Protein AF-A0A7W9UVD1-F1 (afdb_monomer)

Structure (mmCIF, N/CA/C/O backbone):
data_AF-A0A7W9UVD1-F1
#
_entry.id   AF-A0A7W9UVD1-F1
#
loop_
_atom_site.group_PDB
_atom_site.id
_atom_site.type_symbol
_atom_site.label_atom_id
_atom_site.label_alt_id
_atom_site.label_comp_id
_atom_site.label_asym_id
_atom_site.label_entity_id
_atom_site.label_seq_id
_atom_site.pdbx_PDB_ins_code
_atom_site.Cartn_x
_atom_site.Cartn_y
_atom_site.Cartn_z
_atom_site.occupancy
_atom_site.B_iso_or_equiv
_atom_site.auth_seq_id
_atom_site.auth_comp_id
_atom_site.auth_asym_id
_atom_site.auth_atom_id
_atom_site.pdbx_PDB_model_num
ATOM 1 N N . MET A 1 1 ? -2.215 15.980 6.845 1.00 53.84 1 MET A N 1
ATOM 2 C CA . MET A 1 1 ? -1.780 15.835 5.440 1.00 53.84 1 MET A CA 1
ATOM 3 C C . MET A 1 1 ? -2.846 15.038 4.692 1.00 53.84 1 MET A C 1
ATOM 5 O O . MET A 1 1 ? -2.822 13.815 4.779 1.00 53.84 1 MET A O 1
ATOM 9 N N . PRO A 1 2 ? -3.824 15.688 4.042 1.00 62.16 2 PRO A N 1
ATOM 10 C CA . PRO A 1 2 ? -4.863 14.999 3.264 1.00 62.16 2 PRO A CA 1
ATOM 11 C C . PRO A 1 2 ? -4.296 14.071 2.169 1.00 62.16 2 PRO A C 1
ATOM 13 O O . PRO A 1 2 ? -4.968 13.120 1.781 1.00 62.16 2 PRO A O 1
ATOM 16 N N . ASP A 1 3 ? -3.050 14.285 1.735 1.00 85.12 3 ASP A N 1
ATOM 17 C CA . ASP A 1 3 ? -2.365 13.436 0.751 1.00 85.12 3 ASP A CA 1
AT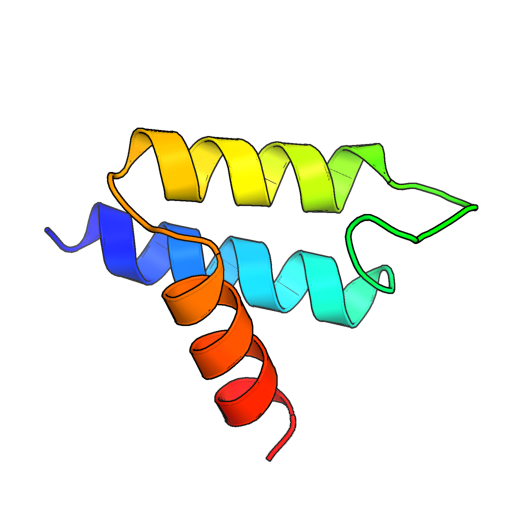OM 18 C C . ASP A 1 3 ? -1.939 12.066 1.297 1.00 85.12 3 ASP A C 1
ATOM 20 O O . ASP A 1 3 ? -1.998 11.075 0.572 1.00 85.12 3 ASP A O 1
ATOM 24 N N . LYS A 1 4 ? -1.576 11.970 2.586 1.00 91.62 4 LYS A N 1
ATOM 25 C CA . LYS A 1 4 ? -1.144 10.700 3.195 1.00 91.62 4 LYS A CA 1
ATOM 26 C C . LYS A 1 4 ? -2.298 9.705 3.293 1.00 91.62 4 LYS A C 1
ATOM 28 O O . LYS A 1 4 ? -2.160 8.569 2.857 1.00 91.62 4 LYS A O 1
ATOM 33 N N . GLN A 1 5 ? -3.437 10.139 3.834 1.00 92.88 5 GLN A N 1
ATOM 34 C CA . GLN A 1 5 ? -4.601 9.267 4.020 1.00 92.88 5 GLN A CA 1
ATOM 35 C C . GLN A 1 5 ? -5.137 8.752 2.676 1.00 92.88 5 GLN A C 1
ATOM 37 O O . GLN A 1 5 ? -5.388 7.560 2.536 1.00 92.88 5 GLN A O 1
ATOM 42 N N . LYS A 1 6 ? -5.219 9.620 1.659 1.00 93.62 6 LYS A N 1
ATOM 43 C CA . LYS A 1 6 ? -5.613 9.215 0.301 1.00 93.62 6 LYS A CA 1
ATOM 44 C C . LYS A 1 6 ? -4.650 8.196 -0.308 1.00 93.62 6 LYS A C 1
ATOM 46 O O . LYS A 1 6 ? -5.098 7.227 -0.909 1.00 93.62 6 LYS A O 1
ATOM 51 N N . ALA A 1 7 ? -3.341 8.388 -0.134 1.00 93.69 7 ALA A N 1
ATOM 52 C CA . ALA A 1 7 ? -2.346 7.446 -0.642 1.00 93.69 7 ALA A CA 1
ATOM 53 C C . ALA A 1 7 ? -2.425 6.079 0.063 1.00 93.69 7 ALA A C 1
ATOM 55 O O . ALA A 1 7 ? -2.238 5.047 -0.578 1.00 93.69 7 ALA A O 1
ATOM 56 N N . VAL A 1 8 ? -2.741 6.060 1.362 1.00 94.81 8 VAL A N 1
ATOM 57 C CA . VAL A 1 8 ? -2.979 4.827 2.131 1.00 94.81 8 VAL A CA 1
ATOM 58 C C . VAL A 1 8 ? -4.233 4.097 1.638 1.00 94.81 8 VAL A C 1
ATOM 60 O O . VAL A 1 8 ? -4.177 2.891 1.408 1.00 94.81 8 VAL A O 1
ATOM 63 N N . GLU A 1 9 ? -5.333 4.818 1.411 1.00 94.06 9 GLU A N 1
ATOM 64 C CA . GLU A 1 9 ? -6.581 4.262 0.868 1.00 94.06 9 GLU A CA 1
ATOM 65 C C . GLU A 1 9 ? -6.392 3.667 -0.532 1.00 94.06 9 GLU A C 1
ATOM 67 O O . GLU A 1 9 ? -6.862 2.557 -0.792 1.00 94.06 9 GLU A O 1
ATOM 72 N N . GLU A 1 10 ? -5.671 4.372 -1.411 1.00 92.94 10 GLU A N 1
ATOM 73 C CA . GLU A 1 10 ? -5.325 3.898 -2.754 1.00 92.94 10 GLU A CA 1
ATOM 74 C C . GLU A 1 10 ? -4.454 2.639 -2.678 1.00 92.94 10 GLU A C 1
ATOM 76 O O . GLU A 1 10 ? -4.797 1.625 -3.283 1.00 92.94 10 GLU A O 1
ATOM 81 N N . ALA A 1 11 ? -3.381 2.656 -1.879 1.00 92.44 11 ALA A N 1
ATOM 82 C CA . ALA A 1 11 ? -2.506 1.499 -1.703 1.00 92.44 11 ALA A CA 1
ATOM 83 C C . ALA A 1 11 ? -3.263 0.273 -1.185 1.00 92.44 11 ALA A C 1
ATOM 85 O O . ALA A 1 11 ? -3.097 -0.820 -1.727 1.00 92.44 11 ALA A O 1
ATOM 86 N N . ALA A 1 12 ? -4.123 0.446 -0.182 1.00 92.69 12 ALA A N 1
ATOM 87 C CA . ALA A 1 12 ? -4.934 -0.636 0.357 1.00 92.69 12 ALA A CA 1
ATOM 88 C C . ALA A 1 12 ? -5.913 -1.194 -0.684 1.00 92.69 12 ALA A C 1
ATOM 90 O O . ALA A 1 12 ? -6.007 -2.413 -0.838 1.00 92.69 12 ALA A O 1
ATOM 91 N N . ARG A 1 13 ? -6.580 -0.321 -1.447 1.00 91.12 13 ARG A N 1
ATOM 92 C CA . ARG A 1 13 ? -7.505 -0.723 -2.511 1.00 91.12 13 ARG A CA 1
ATOM 93 C C . ARG A 1 13 ? -6.801 -1.527 -3.600 1.00 91.12 13 ARG A C 1
ATOM 95 O O . ARG A 1 13 ? -7.288 -2.591 -3.968 1.00 91.12 13 ARG A O 1
ATOM 102 N N . GLU A 1 14 ? -5.658 -1.049 -4.095 1.00 90.88 14 GLU A N 1
ATOM 103 C CA . GLU A 1 14 ? -4.885 -1.754 -5.128 1.00 90.88 14 GLU A CA 1
ATOM 104 C C . GLU A 1 14 ? -4.348 -3.094 -4.612 1.00 90.88 14 GLU A C 1
ATOM 106 O O . GLU A 1 14 ? -4.382 -4.098 -5.324 1.00 90.88 14 GLU A O 1
ATOM 111 N N . CYS A 1 15 ? -3.908 -3.147 -3.350 1.00 89.12 15 CYS A N 1
ATOM 112 C CA . CYS A 1 15 ? -3.517 -4.406 -2.725 1.00 89.12 15 CYS A CA 1
ATOM 113 C C . CYS A 1 15 ? -4.694 -5.387 -2.648 1.00 89.12 15 CYS A C 1
ATOM 115 O O . CYS A 1 15 ? -4.533 -6.550 -3.002 1.00 89.12 15 CYS A O 1
ATOM 117 N N . LEU A 1 16 ? -5.885 -4.947 -2.244 1.00 87.81 16 LEU A N 1
ATOM 118 C CA . LEU A 1 16 ? -7.060 -5.820 -2.179 1.00 87.81 16 LEU A CA 1
ATOM 119 C C . LEU A 1 16 ? -7.535 -6.271 -3.569 1.00 87.81 16 LEU A C 1
ATOM 121 O O . LEU A 1 16 ? -7.902 -7.432 -3.734 1.00 87.81 16 LEU A O 1
ATOM 125 N N . ALA A 1 17 ? -7.497 -5.385 -4.567 1.00 86.06 17 ALA A N 1
ATOM 126 C CA . ALA A 1 17 ? -7.941 -5.675 -5.930 1.00 86.06 17 ALA A CA 1
ATOM 127 C C . ALA A 1 17 ? -7.008 -6.644 -6.670 1.00 86.06 17 ALA A C 1
ATOM 129 O O . ALA A 1 17 ? -7.469 -7.460 -7.468 1.00 86.06 17 ALA A O 1
ATOM 130 N N . HIS 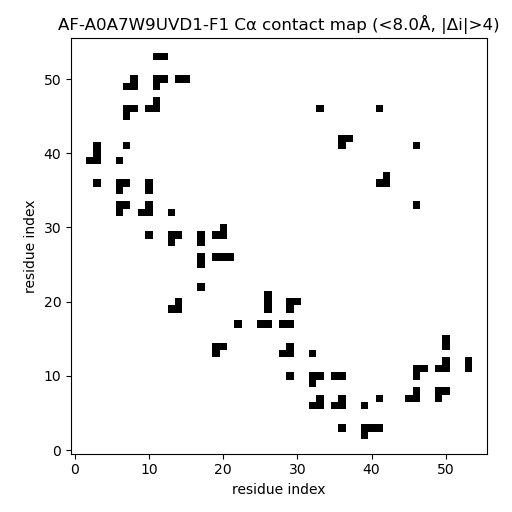A 1 18 ? -5.702 -6.561 -6.407 1.00 82.88 18 HIS A N 1
ATOM 131 C CA . HIS A 1 18 ? -4.699 -7.342 -7.124 1.00 82.88 18 HIS A CA 1
ATOM 132 C C . HIS A 1 18 ? -4.118 -8.502 -6.308 1.00 82.88 18 HIS A C 1
ATOM 134 O O . HIS A 1 18 ? -3.471 -9.361 -6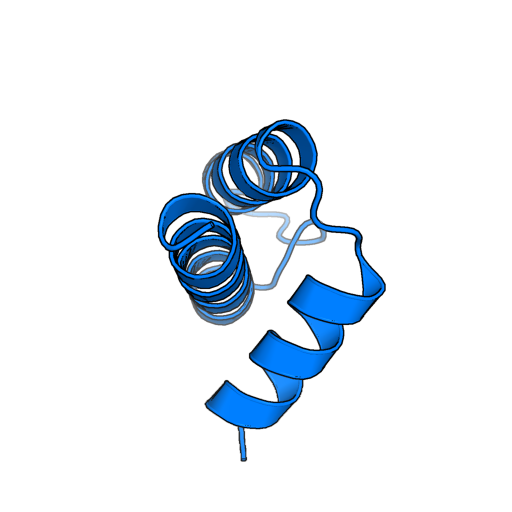.887 1.00 82.88 18 HIS A O 1
ATOM 140 N N . GLY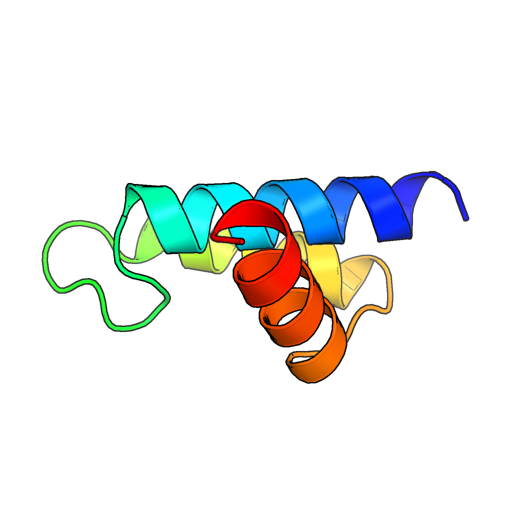 A 1 19 ? -4.383 -8.610 -5.005 1.00 74.88 19 GLY A N 1
ATOM 141 C CA . GLY A 1 19 ? -3.818 -9.666 -4.151 1.00 74.88 19 GLY A CA 1
ATOM 142 C C . GLY A 1 19 ? -2.506 -9.274 -3.464 1.00 74.88 19 GLY A C 1
ATOM 143 O O . GLY A 1 19 ? -1.757 -10.135 -3.014 1.00 74.88 19 GLY A O 1
ATOM 144 N N . GLY A 1 20 ? -2.238 -7.973 -3.362 1.00 70.12 20 GLY A N 1
ATOM 145 C CA . GLY A 1 20 ? -1.131 -7.411 -2.602 1.00 70.12 20 GLY A CA 1
ATOM 146 C C . GLY A 1 20 ? 0.203 -7.407 -3.353 1.00 70.12 20 GLY A C 1
ATOM 147 O O . GLY A 1 20 ? 0.255 -7.696 -4.551 1.00 70.12 20 GLY A O 1
ATOM 148 N N . PRO A 1 21 ? 1.302 -7.065 -2.656 1.00 63.03 21 PRO A N 1
ATOM 149 C CA . PRO A 1 21 ? 2.651 -7.131 -3.219 1.00 63.03 21 PRO A CA 1
ATOM 150 C C . PRO A 1 21 ? 3.064 -8.558 -3.624 1.00 63.03 21 PRO A C 1
ATOM 152 O O . PRO A 1 21 ? 3.934 -8.707 -4.476 1.00 63.03 21 PRO A O 1
ATOM 155 N N . ASP A 1 22 ? 2.398 -9.583 -3.082 1.00 65.00 22 ASP A N 1
ATOM 156 C CA . ASP A 1 22 ? 2.618 -10.998 -3.411 1.00 65.00 22 ASP A CA 1
ATOM 157 C C . ASP A 1 22 ? 1.828 -11.466 -4.652 1.00 65.00 22 ASP A C 1
ATOM 159 O O . ASP A 1 22 ? 1.871 -12.641 -5.024 1.00 65.00 22 ASP A O 1
ATOM 163 N N . CYS A 1 23 ? 1.099 -10.561 -5.319 1.00 67.00 23 CYS A N 1
ATOM 164 C CA . CYS A 1 23 ? 0.393 -10.864 -6.557 1.00 67.00 23 CYS A CA 1
ATOM 165 C C . CYS A 1 23 ? 1.369 -11.300 -7.660 1.00 67.00 23 CYS A C 1
ATOM 167 O O . CYS A 1 23 ? 2.148 -10.502 -8.180 1.00 67.00 23 CYS A O 1
ATOM 169 N N . LEU A 1 24 ? 1.272 -12.561 -8.080 1.00 62.69 24 LEU A N 1
ATOM 170 C CA . LEU A 1 24 ? 2.128 -13.132 -9.124 1.00 62.69 24 LEU A CA 1
ATOM 171 C C . LEU A 1 24 ? 1.762 -12.663 -10.543 1.00 62.69 24 LEU A C 1
ATOM 173 O O . LEU A 1 24 ? 2.568 -12.802 -11.459 1.00 62.69 24 LEU A O 1
ATOM 177 N N . THR A 1 25 ? 0.556 -12.125 -10.746 1.00 68.00 25 THR A N 1
ATOM 178 C CA . THR A 1 25 ? 0.044 -11.753 -12.075 1.00 68.00 25 THR A CA 1
ATOM 179 C C . THR A 1 25 ? 0.278 -10.289 -12.433 1.00 68.00 25 THR A C 1
ATOM 181 O O . THR A 1 25 ? 0.561 -9.997 -13.593 1.00 68.00 25 THR A O 1
ATOM 184 N N . ASN A 1 26 ? 0.181 -9.357 -11.479 1.00 68.31 26 ASN A N 1
ATOM 185 C CA . ASN A 1 26 ? 0.496 -7.946 -11.718 1.00 68.31 26 ASN A CA 1
ATOM 186 C C . ASN A 1 26 ? 0.883 -7.204 -10.421 1.00 68.31 26 ASN A C 1
ATOM 188 O O . ASN A 1 26 ? 0.098 -6.406 -9.904 1.00 68.31 26 ASN A O 1
ATOM 192 N N . PRO A 1 27 ? 2.109 -7.405 -9.904 1.00 77.81 27 PRO A N 1
ATOM 193 C CA . PRO A 1 27 ? 2.563 -6.749 -8.676 1.00 77.81 27 PRO A CA 1
ATOM 194 C C . PRO A 1 27 ? 2.883 -5.260 -8.882 1.00 77.81 27 PRO A C 1
ATOM 196 O O . PRO A 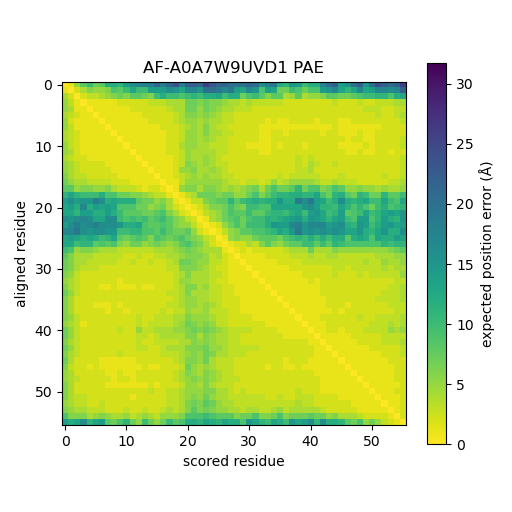1 27 ? 3.059 -4.515 -7.920 1.00 77.81 27 PRO A O 1
ATOM 199 N N . ARG A 1 28 ? 2.978 -4.790 -10.136 1.00 84.75 28 ARG A N 1
ATOM 200 C CA . ARG A 1 28 ? 3.429 -3.427 -10.456 1.00 84.75 28 ARG A CA 1
ATOM 201 C C . ARG A 1 28 ? 2.471 -2.368 -9.913 1.00 84.75 28 ARG A C 1
ATOM 203 O O . ARG A 1 28 ? 2.925 -1.389 -9.332 1.00 84.75 28 ARG A O 1
ATOM 210 N N . ILE A 1 29 ? 1.169 -2.587 -10.089 1.00 83.69 29 ILE A N 1
ATOM 211 C CA . ILE A 1 29 ? 0.109 -1.661 -9.670 1.00 83.69 29 ILE A CA 1
ATOM 212 C C . ILE A 1 29 ? 0.085 -1.484 -8.139 1.00 83.69 29 ILE A C 1
ATOM 214 O O . ILE A 1 29 ? 0.278 -0.353 -7.684 1.00 83.69 29 ILE A O 1
ATOM 218 N N . PRO A 1 30 ? -0.047 -2.552 -7.321 1.00 86.62 30 PRO A N 1
ATOM 219 C CA . PRO A 1 30 ? -0.022 -2.404 -5.86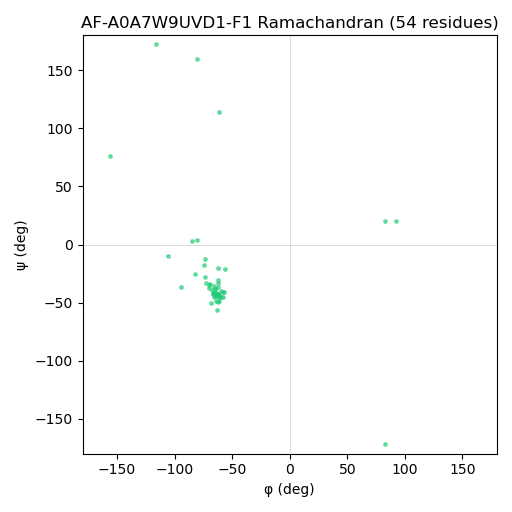7 1.00 86.62 30 PRO A CA 1
ATOM 220 C C . PRO A 1 30 ? 1.319 -1.851 -5.367 1.00 86.62 30 PRO A C 1
ATOM 222 O O . PRO A 1 30 ? 1.329 -1.003 -4.478 1.00 86.62 30 PRO A O 1
ATOM 225 N N . MET A 1 31 ? 2.455 -2.230 -5.968 1.00 89.06 31 MET A N 1
ATOM 226 C CA . MET A 1 31 ? 3.756 -1.669 -5.581 1.00 89.06 31 MET A CA 1
ATOM 227 C C . MET A 1 31 ? 3.890 -0.168 -5.873 1.00 89.06 31 MET A C 1
ATOM 229 O O . MET A 1 31 ? 4.506 0.544 -5.081 1.00 89.06 31 MET A O 1
ATOM 233 N N . GLU A 1 32 ? 3.355 0.339 -6.987 1.00 91.31 32 GLU A N 1
ATOM 234 C CA . GLU A 1 32 ? 3.363 1.782 -7.270 1.00 91.31 32 GLU A CA 1
ATOM 235 C C . GLU A 1 32 ? 2.503 2.558 -6.269 1.00 91.31 32 GLU A C 1
ATOM 237 O O . GLU A 1 32 ? 2.943 3.596 -5.770 1.00 91.31 32 GLU A O 1
ATOM 242 N N . ALA A 1 33 ? 1.327 2.035 -5.915 1.00 89.88 33 ALA A N 1
ATOM 243 C CA . ALA A 1 33 ? 0.461 2.650 -4.915 1.00 89.88 33 ALA A CA 1
ATOM 244 C C . ALA A 1 33 ? 1.106 2.640 -3.513 1.00 89.88 33 ALA A C 1
ATOM 246 O O . ALA A 1 33 ? 1.140 3.672 -2.841 1.00 89.88 33 ALA A O 1
ATOM 247 N N . ILE A 1 34 ? 1.737 1.528 -3.110 1.00 90.81 34 ILE A N 1
ATOM 248 C CA . ILE A 1 34 ? 2.510 1.436 -1.857 1.00 90.81 34 ILE A CA 1
ATOM 249 C C . ILE A 1 34 ? 3.663 2.451 -1.845 1.00 90.81 34 ILE A C 1
ATOM 251 O O . ILE A 1 34 ? 3.853 3.160 -0.857 1.00 90.81 34 ILE A O 1
ATOM 255 N N . LYS A 1 35 ? 4.424 2.577 -2.943 1.00 93.25 35 LYS A N 1
ATOM 256 C CA . LYS A 1 35 ? 5.519 3.560 -3.041 1.00 93.25 35 LYS A CA 1
ATOM 257 C C . LYS A 1 35 ? 5.026 4.993 -2.856 1.00 93.25 35 LYS A C 1
ATOM 259 O O . LYS A 1 35 ? 5.704 5.776 -2.194 1.00 93.25 35 LYS A O 1
ATOM 264 N N . ARG A 1 36 ? 3.858 5.341 -3.407 1.00 92.06 36 ARG A N 1
ATOM 265 C CA . ARG A 1 36 ? 3.240 6.663 -3.205 1.00 92.06 36 ARG A CA 1
ATOM 266 C C . ARG A 1 36 ? 2.842 6.880 -1.749 1.00 92.06 36 ARG A C 1
ATOM 268 O O . ARG A 1 36 ? 3.118 7.947 -1.209 1.00 92.06 36 ARG A O 1
ATOM 275 N N . ALA A 1 37 ? 2.269 5.869 -1.099 1.00 92.88 37 ALA A N 1
ATOM 276 C CA . ALA A 1 37 ? 1.944 5.931 0.322 1.00 92.88 37 ALA A CA 1
ATOM 277 C C . ALA A 1 37 ? 3.202 6.149 1.182 1.00 92.88 37 ALA A C 1
ATOM 279 O O . ALA A 1 37 ? 3.213 7.034 2.036 1.00 92.88 37 ALA A O 1
ATOM 280 N N . PHE A 1 38 ? 4.293 5.429 0.907 1.00 93.31 38 PHE A N 1
ATOM 281 C CA . PHE A 1 38 ? 5.569 5.618 1.607 1.00 93.31 38 PHE A CA 1
ATOM 282 C C . PHE A 1 38 ? 6.185 6.996 1.351 1.00 93.31 38 PHE A C 1
ATOM 284 O O . PHE A 1 38 ? 6.646 7.641 2.290 1.00 93.31 38 PHE A O 1
ATOM 291 N N . ALA A 1 39 ? 6.137 7.495 0.113 1.00 93.62 39 ALA A N 1
ATOM 292 C CA . ALA A 1 39 ? 6.581 8.851 -0.210 1.00 93.62 39 ALA A CA 1
ATOM 293 C C . ALA A 1 39 ? 5.757 9.929 0.522 1.00 93.62 39 ALA A C 1
ATOM 295 O O . ALA A 1 39 ? 6.290 10.978 0.875 1.00 93.62 39 ALA A O 1
ATOM 296 N N . ALA A 1 40 ? 4.481 9.651 0.808 1.00 92.44 40 ALA A N 1
ATOM 297 C CA . ALA A 1 40 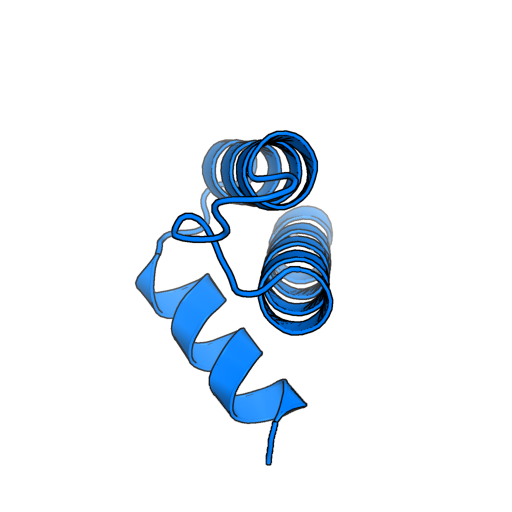? 3.610 10.500 1.620 1.00 92.44 40 ALA A CA 1
ATOM 298 C C . ALA A 1 40 ? 3.812 10.324 3.144 1.00 92.44 40 ALA A C 1
ATOM 300 O O . ALA A 1 40 ? 3.088 10.929 3.939 1.00 92.44 40 ALA A O 1
ATOM 301 N N . GLY A 1 41 ? 4.785 9.509 3.568 1.00 93.81 41 GLY A N 1
ATOM 302 C CA . GLY A 1 41 ? 5.117 9.262 4.972 1.00 93.81 41 GLY A CA 1
ATOM 303 C C . GLY A 1 41 ? 4.235 8.216 5.656 1.00 93.81 41 GLY A C 1
ATOM 304 O O . GLY A 1 41 ? 4.121 8.227 6.885 1.00 93.81 41 GLY A O 1
ATOM 305 N N . ALA A 1 42 ? 3.565 7.353 4.890 1.00 94.50 42 ALA A N 1
ATOM 306 C CA . ALA A 1 42 ? 2.893 6.181 5.437 1.00 94.50 42 ALA A CA 1
ATOM 307 C C . ALA A 1 42 ? 3.868 5.026 5.687 1.00 94.50 42 ALA A C 1
ATOM 309 O O . ALA A 1 42 ? 4.943 4.963 5.090 1.00 94.50 42 ALA A O 1
ATOM 310 N N . ASN A 1 43 ? 3.471 4.089 6.541 1.00 94.25 43 ASN A N 1
ATOM 311 C CA . ASN A 1 43 ? 4.162 2.818 6.733 1.00 94.25 43 ASN A CA 1
ATOM 312 C C . ASN A 1 43 ? 3.282 1.625 6.317 1.00 94.25 43 ASN A C 1
ATOM 314 O O . ASN A 1 43 ? 2.107 1.766 5.974 1.00 94.25 43 ASN A O 1
ATOM 318 N N . SER A 1 44 ? 3.874 0.431 6.316 1.00 91.38 44 SER A N 1
ATOM 319 C CA . SER A 1 44 ? 3.186 -0.812 5.956 1.00 91.38 44 SER A CA 1
ATOM 320 C C . SER A 1 44 ? 2.020 -1.144 6.889 1.00 91.38 44 SER A C 1
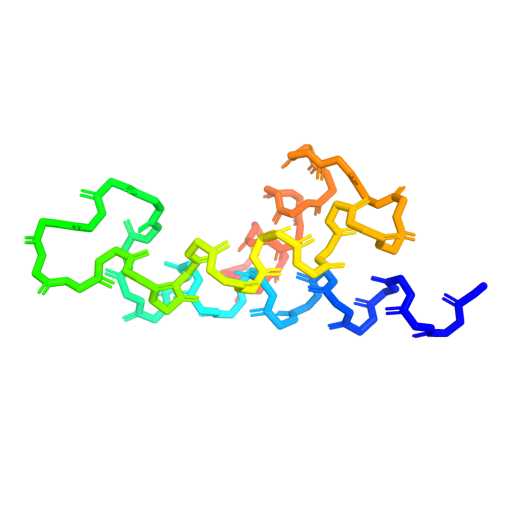ATOM 322 O O . SER A 1 44 ? 1.019 -1.690 6.429 1.00 91.38 44 SER A O 1
ATOM 324 N N . ASP A 1 45 ? 2.116 -0.787 8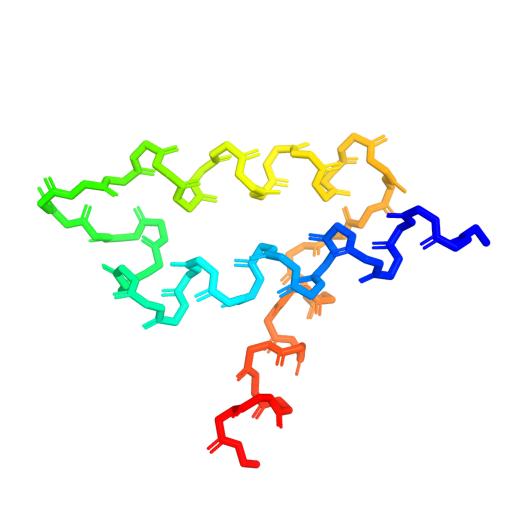.172 1.00 94.31 45 ASP A N 1
ATOM 325 C CA . ASP A 1 45 ? 1.079 -1.075 9.167 1.00 94.31 45 ASP A CA 1
ATOM 326 C C . ASP A 1 45 ? -0.178 -0.238 8.931 1.00 94.31 45 ASP A C 1
ATOM 328 O O . ASP A 1 45 ? -1.287 -0.750 9.071 1.00 94.31 45 ASP A O 1
ATOM 332 N N . GLU A 1 46 ? -0.021 1.020 8.516 1.00 94.88 46 GLU A N 1
ATOM 333 C CA . GLU A 1 46 ? -1.121 1.912 8.141 1.00 94.88 46 GLU A CA 1
ATOM 334 C C . GLU A 1 46 ? -1.865 1.384 6.909 1.00 94.88 46 GLU A C 1
ATOM 336 O O . GLU A 1 46 ? -3.093 1.307 6.917 1.00 94.88 46 GLU A O 1
ATOM 341 N N . ILE A 1 47 ? -1.133 0.927 5.887 1.00 93.19 47 ILE A N 1
ATOM 342 C CA . ILE A 1 47 ? -1.724 0.294 4.696 1.00 93.19 47 ILE A CA 1
ATOM 343 C C . ILE A 1 47 ? -2.428 -1.013 5.084 1.00 93.19 47 ILE A C 1
ATOM 345 O O . ILE A 1 47 ? -3.544 -1.270 4.642 1.00 93.19 47 ILE A O 1
ATOM 349 N N . ALA A 1 48 ? -1.830 -1.830 5.955 1.00 91.88 48 ALA A N 1
ATOM 350 C CA . ALA A 1 48 ? -2.431 -3.079 6.421 1.00 91.88 48 ALA A CA 1
ATOM 351 C C . ALA A 1 48 ? -3.655 -2.878 7.326 1.00 91.88 48 ALA A C 1
ATOM 353 O O . ALA A 1 48 ? -4.574 -3.702 7.318 1.00 91.88 48 ALA A O 1
ATOM 354 N N . ALA A 1 49 ? -3.677 -1.819 8.134 1.00 94.38 49 ALA A N 1
ATOM 355 C CA . ALA A 1 49 ? -4.840 -1.425 8.919 1.00 94.38 49 ALA A CA 1
ATOM 356 C C . ALA A 1 49 ? -5.980 -0.965 8.003 1.00 94.38 49 ALA A C 1
ATOM 358 O O . ALA A 1 49 ? -7.120 -1.391 8.181 1.00 94.38 49 ALA A O 1
ATOM 359 N N . GLU A 1 50 ? -5.661 -0.181 6.976 1.00 94.88 50 GLU A N 1
ATOM 360 C CA . GLU A 1 50 ? -6.628 0.271 5.982 1.00 94.88 50 GLU A CA 1
ATOM 361 C C . GLU A 1 50 ? -7.173 -0.888 5.132 1.00 94.88 50 GLU A C 1
ATOM 363 O O . GLU A 1 50 ? -8.382 -0.990 4.939 1.00 94.88 50 GLU A O 1
ATOM 368 N N . MET A 1 51 ? -6.325 -1.833 4.710 1.00 92.19 51 MET A N 1
ATOM 369 C CA . MET A 1 51 ? -6.773 -3.060 4.035 1.00 92.19 51 MET A CA 1
ATOM 370 C C . MET A 1 51 ? -7.764 -3.858 4.892 1.00 92.19 51 MET A C 1
ATOM 372 O O . MET A 1 51 ? -8.754 -4.369 4.372 1.00 92.19 51 MET A O 1
ATOM 376 N N . ARG A 1 52 ? -7.521 -3.962 6.208 1.00 91.75 52 ARG A N 1
ATOM 377 C CA . ARG A 1 52 ? -8.456 -4.604 7.146 1.00 91.75 52 ARG A CA 1
ATOM 378 C C . ARG A 1 52 ? -9.778 -3.840 7.213 1.00 91.75 52 ARG A C 1
ATOM 380 O O . ARG A 1 52 ? -10.819 -4.452 7.017 1.00 91.75 52 ARG A O 1
ATOM 387 N N . ARG A 1 53 ? -9.729 -2.514 7.376 1.00 92.75 53 ARG A N 1
ATOM 388 C CA . ARG A 1 53 ? -10.911 -1.634 7.409 1.00 92.75 53 ARG A CA 1
ATOM 389 C C . ARG A 1 53 ? -11.764 -1.727 6.138 1.00 92.75 53 ARG A C 1
ATOM 391 O O . ARG A 1 53 ? -12.984 -1.710 6.224 1.00 92.75 53 ARG A O 1
ATOM 398 N N . GLN A 1 54 ? -11.142 -1.805 4.960 1.00 89.94 54 GLN A N 1
ATOM 399 C CA . GLN A 1 54 ? -11.856 -1.918 3.681 1.00 89.94 54 GLN A CA 1
ATOM 400 C C . GLN A 1 54 ? -12.460 -3.311 3.456 1.00 89.94 54 GLN A C 1
ATOM 402 O O . GLN A 1 54 ? -13.457 -3.440 2.749 1.00 89.94 54 GLN A O 1
ATOM 407 N N . ARG A 1 55 ? -11.864 -4.353 4.046 1.00 84.50 55 ARG A N 1
ATOM 408 C CA . ARG A 1 55 ? -12.355 -5.734 3.967 1.00 84.50 55 ARG A CA 1
ATOM 409 C C . ARG A 1 55 ? -13.482 -6.030 4.973 1.00 84.50 55 ARG A C 1
ATOM 411 O O . ARG A 1 55 ? -14.274 -6.933 4.697 1.00 84.50 55 ARG A O 1
ATOM 418 N N . GLY A 1 56 ? -13.558 -5.298 6.090 1.00 67.44 56 GLY A N 1
ATOM 419 C CA . GLY A 1 56 ? -14.573 -5.448 7.145 1.00 67.44 56 GLY A CA 1
ATOM 420 C C . GLY A 1 56 ? -14.001 -5.233 8.536 1.00 67.44 56 GLY A C 1
ATOM 421 O O . GLY A 1 56 ? -13.324 -6.164 9.024 1.00 67.44 56 GLY A O 1
#

Nearest PDB structures (foldseek):
  5n8y-assembly1_M  TM=5.821E-01  e=5.881E+00  Synechococcus elongatus

Secondary structure (DSSP, 8-state):
-HHHHHHHHHHHHHHHHHTSTT-SS--HHHHHHHHHHHHTT--HHHHHHHHHHHH-

Radius of gyration: 10.16 Å; Cα contacts (8 Å, |Δi|>4): 58; chains: 1; bounding box: 21×29×21 Å

Mean predicted aligned error: 4.4 Å

Solvent-accessible surface area (backbone atoms only — not comparable to full-atom values): 2944 Å² total; per-residue (Å²): 112,79,64,30,60,52,27,29,51,49,18,17,50,38,18,68,75,54,58,26,75,78,18,88,85,60,31,65,62,20,44,52,32,43,51,49,11,44,74,51,72,46,55,72,66,59,27,54,50,42,36,44,62,76,75,104

pLDDT: mean 85.97, std 10.83, range [53.84, 94.88]

Foldseek 3Di:
DVQLLVLLLLLLVQCVVQVHCPRPPPNPRSVVSVVSNVVVVHDPVSSVVSNVVVVD

Sequence (56 aa):
MPDKQKAVEEAARECLAHGGPDCLTNPRIPMEAIKRAFAAGANSDEIAAEMRRQRG

Organism: NCBI:txid67293